Protein AF-A0A524NTF5-F1 (afdb_monomer_lite)

Structure (mmCIF, N/CA/C/O backbone):
data_AF-A0A524NTF5-F1
#
_entry.id   AF-A0A524NTF5-F1
#
loop_
_atom_site.group_PDB
_atom_site.id
_atom_site.type_symbol
_atom_site.label_atom_id
_atom_site.label_alt_id
_atom_site.label_c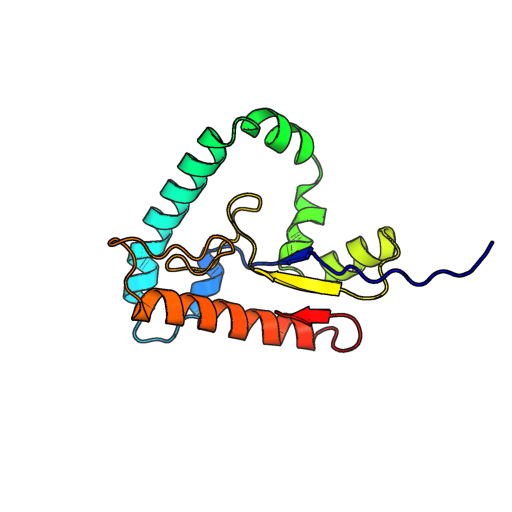omp_id
_atom_site.label_asym_id
_atom_site.label_entity_id
_atom_site.label_seq_id
_atom_site.pdbx_PDB_ins_code
_atom_site.Cartn_x
_atom_site.Cartn_y
_atom_site.Cartn_z
_atom_site.occupancy
_atom_site.B_iso_or_equiv
_atom_site.auth_seq_id
_atom_site.auth_comp_id
_atom_site.auth_asym_id
_atom_site.auth_atom_id
_atom_site.pdbx_PDB_model_num
ATOM 1 N N . MET A 1 1 ? -20.968 5.782 29.997 1.00 68.12 1 MET A N 1
ATOM 2 C CA . MET A 1 1 ? -20.391 5.997 28.653 1.00 68.12 1 MET A CA 1
ATOM 3 C C . MET A 1 1 ? -21.152 5.135 27.663 1.00 68.12 1 MET A C 1
ATOM 5 O O . MET A 1 1 ? -21.413 3.978 27.976 1.00 68.12 1 MET A O 1
ATOM 9 N N . SER A 1 2 ? -21.563 5.698 26.530 1.00 76.94 2 SER A N 1
ATOM 10 C CA . SER A 1 2 ? -22.153 4.951 25.416 1.00 76.94 2 SER A CA 1
ATOM 11 C C . SER A 1 2 ? -21.076 4.101 24.738 1.00 76.94 2 SER A C 1
ATOM 13 O O . SER A 1 2 ? -19.961 4.570 24.525 1.00 76.94 2 SER A O 1
ATOM 15 N N . ARG A 1 3 ? -21.397 2.842 24.423 1.00 86.25 3 ARG A N 1
ATOM 16 C CA . ARG A 1 3 ? -20.532 1.976 23.612 1.00 86.25 3 ARG A CA 1
ATOM 17 C C . ARG A 1 3 ? -20.751 2.342 22.148 1.00 86.25 3 ARG A C 1
ATOM 19 O O . ARG A 1 3 ? -21.863 2.178 21.654 1.00 86.25 3 ARG A O 1
ATOM 26 N N . VAL A 1 4 ? -19.719 2.869 21.499 1.00 93.56 4 VAL A N 1
ATOM 27 C CA . VAL A 1 4 ? -19.725 3.195 20.069 1.00 93.56 4 VAL A CA 1
ATOM 28 C C . VAL A 1 4 ? -18.811 2.228 19.331 1.00 93.56 4 VAL A C 1
ATOM 30 O O . VAL A 1 4 ? -17.792 1.808 19.872 1.00 93.56 4 VAL A O 1
ATOM 33 N N . ILE A 1 5 ? -19.202 1.863 18.114 1.00 94.44 5 ILE A N 1
ATOM 34 C CA . ILE A 1 5 ? -18.369 1.107 17.179 1.00 94.44 5 ILE A CA 1
ATOM 35 C C . ILE A 1 5 ? -17.944 2.097 16.102 1.00 94.44 5 ILE A C 1
ATOM 37 O O . ILE A 1 5 ? -18.800 2.754 15.508 1.00 94.44 5 ILE A O 1
ATOM 41 N N . VAL A 1 6 ? -16.638 2.214 15.876 1.00 96.75 6 VAL A N 1
ATOM 42 C CA . VAL A 1 6 ? -16.071 3.070 14.832 1.00 96.75 6 VAL A CA 1
ATOM 43 C C . VAL A 1 6 ? -15.529 2.180 13.726 1.00 96.75 6 VAL A C 1
ATOM 45 O O . VAL A 1 6 ? -14.758 1.262 13.990 1.00 96.75 6 VAL A O 1
ATOM 48 N N . VAL A 1 7 ? -15.943 2.451 12.492 1.00 97.56 7 VAL A N 1
ATOM 49 C CA . VAL A 1 7 ? -15.405 1.816 11.287 1.00 97.56 7 VAL A CA 1
ATOM 50 C C . VAL A 1 7 ? -14.758 2.914 10.460 1.00 97.56 7 VAL A C 1
ATOM 52 O O . VAL A 1 7 ? -15.416 3.912 10.160 1.00 97.56 7 VAL A O 1
ATOM 55 N N . SER A 1 8 ? -13.485 2.746 10.112 1.00 97.38 8 SER A N 1
ATOM 56 C CA . SER A 1 8 ? -12.812 3.670 9.208 1.00 97.38 8 SER A CA 1
ATOM 57 C C . SER A 1 8 ? -13.265 3.401 7.778 1.00 97.38 8 SER A C 1
ATOM 59 O O . SER A 1 8 ? -13.083 2.304 7.254 1.00 97.38 8 SER A O 1
ATOM 61 N N . SER A 1 9 ? -13.873 4.393 7.135 1.00 96.56 9 SER A N 1
ATOM 62 C CA . SER A 1 9 ? -14.257 4.295 5.724 1.00 96.56 9 SER A CA 1
ATOM 63 C C . SER A 1 9 ? -13.108 4.597 4.765 1.00 96.56 9 SER A C 1
ATOM 65 O O . SER A 1 9 ? -13.285 4.429 3.563 1.00 96.56 9 SER A O 1
ATOM 67 N N . ASP A 1 10 ? -11.986 5.103 5.278 1.00 95.38 10 ASP A N 1
ATOM 68 C CA . ASP A 1 10 ? -10.841 5.504 4.473 1.00 95.38 10 ASP A CA 1
ATOM 69 C C . ASP A 1 10 ? -9.546 5.350 5.271 1.00 95.38 10 ASP A C 1
ATOM 71 O O . ASP A 1 10 ? -9.346 5.962 6.323 1.00 95.38 10 ASP A O 1
ATOM 75 N N . CYS A 1 11 ? -8.673 4.490 4.773 1.00 94.44 11 CYS A N 1
ATOM 76 C CA . CYS A 1 11 ? -7.290 4.405 5.190 1.00 94.44 11 CYS A CA 1
ATOM 77 C C . CYS A 1 11 ? -6.465 3.828 4.045 1.00 94.44 11 CYS A C 1
ATOM 79 O O . CYS A 1 11 ? -6.998 3.256 3.094 1.00 94.44 11 CYS A O 1
ATOM 81 N N . HIS A 1 12 ? -5.148 3.933 4.173 1.00 95.19 12 HIS A N 1
ATOM 82 C CA . HIS A 1 12 ? -4.228 3.452 3.158 1.00 95.19 12 HIS A CA 1
ATOM 83 C C . HIS A 1 12 ? -3.314 2.361 3.704 1.00 95.19 12 HIS A C 1
ATOM 85 O O . HIS A 1 12 ? -3.040 2.272 4.909 1.00 95.19 12 HIS A O 1
ATOM 91 N N . ALA A 1 13 ? -2.876 1.495 2.800 1.00 95.44 13 ALA A N 1
ATOM 92 C CA . ALA A 1 13 ? -1.870 0.488 3.071 1.00 95.44 13 ALA A CA 1
ATOM 93 C C . ALA A 1 13 ? -1.076 0.209 1.790 1.00 95.44 13 ALA A C 1
ATOM 95 O O . ALA A 1 13 ? -1.574 0.349 0.669 1.00 95.44 13 ALA A O 1
ATOM 96 N N . GLY A 1 14 ? 0.170 -0.211 1.951 1.00 95.44 14 GLY A N 1
ATOM 97 C CA . GLY A 1 14 ? 1.045 -0.528 0.835 1.00 95.44 14 GLY A CA 1
ATOM 98 C C . GLY A 1 14 ? 2.346 -1.134 1.324 1.00 95.44 14 GLY A C 1
ATOM 99 O O . GLY A 1 14 ? 2.884 -0.714 2.348 1.00 95.44 14 GLY A O 1
ATOM 100 N N . LEU A 1 15 ? 2.871 -2.102 0.573 1.00 95.94 15 LEU A N 1
ATOM 101 C CA . LEU A 1 15 ? 4.210 -2.627 0.814 1.00 95.94 15 LEU A CA 1
ATOM 102 C C . LEU A 1 15 ? 5.281 -1.551 0.584 1.00 95.94 15 LEU A C 1
ATOM 104 O O . LEU A 1 15 ? 5.125 -0.717 -0.314 1.00 95.94 15 LEU A O 1
ATOM 108 N N . PRO A 1 16 ? 6.431 -1.659 1.274 1.00 94.81 16 PRO A N 1
ATOM 109 C CA . PRO A 1 16 ? 7.674 -1.078 0.791 1.00 94.81 16 PRO A CA 1
ATOM 110 C C . PRO A 1 16 ? 7.861 -1.413 -0.701 1.00 94.81 16 PRO A C 1
ATOM 112 O O . PRO A 1 16 ? 7.702 -2.587 -1.066 1.00 94.81 16 PRO A O 1
ATOM 115 N N . PRO A 1 17 ? 8.150 -0.434 -1.579 1.00 94.75 17 PRO A N 1
ATOM 116 C CA . PRO A 1 17 ? 8.029 -0.598 -3.024 1.00 94.75 17 PRO A CA 1
ATOM 117 C C . PRO A 1 17 ? 8.789 -1.801 -3.583 1.00 94.75 17 PRO A C 1
ATOM 119 O O . PRO A 1 17 ? 8.276 -2.518 -4.437 1.00 94.75 17 PRO A O 1
ATOM 122 N N . GLU A 1 18 ? 9.981 -2.075 -3.058 1.00 96.00 18 GLU A N 1
ATOM 123 C CA . GLU A 1 18 ? 10.830 -3.201 -3.435 1.00 96.00 18 GLU A CA 1
ATOM 124 C C . GLU A 1 18 ? 10.190 -4.573 -3.177 1.00 96.00 18 GLU A C 1
ATOM 126 O O . GLU A 1 18 ? 10.442 -5.521 -3.924 1.00 96.00 18 GLU A O 1
ATOM 131 N N . ARG A 1 19 ? 9.311 -4.687 -2.174 1.00 97.50 19 ARG A N 1
ATOM 132 C CA . ARG A 1 19 ? 8.640 -5.946 -1.818 1.00 97.50 19 ARG A CA 1
ATOM 133 C C . ARG A 1 19 ? 7.512 -6.305 -2.784 1.00 97.50 19 ARG A C 1
ATOM 135 O O . ARG A 1 19 ? 7.113 -7.466 -2.834 1.00 97.50 19 ARG A O 1
ATOM 142 N N . TYR A 1 20 ? 7.035 -5.370 -3.614 1.00 97.56 20 TYR A N 1
ATOM 143 C CA . TYR A 1 20 ? 6.065 -5.701 -4.666 1.00 97.56 20 TYR A CA 1
ATOM 144 C C . TYR A 1 20 ? 6.629 -6.655 -5.718 1.00 97.56 20 TYR A C 1
ATOM 146 O O . TYR A 1 20 ? 5.849 -7.314 -6.407 1.00 97.56 20 TYR A O 1
ATOM 154 N N . ARG A 1 21 ? 7.957 -6.790 -5.830 1.00 97.94 21 ARG A N 1
ATOM 155 C CA . ARG A 1 21 ? 8.594 -7.700 -6.787 1.00 97.94 21 ARG A CA 1
ATOM 156 C C . ARG A 1 21 ? 8.068 -9.135 -6.695 1.00 97.94 21 ARG A C 1
ATOM 158 O O . ARG A 1 21 ? 7.890 -9.791 -7.724 1.00 97.94 21 ARG A O 1
ATOM 165 N N . ASP A 1 22 ? 7.790 -9.606 -5.480 1.00 98.06 22 ASP A N 1
ATOM 166 C CA . ASP A 1 22 ? 7.283 -10.960 -5.231 1.00 98.06 22 ASP A CA 1
ATOM 167 C C . ASP A 1 22 ? 5.856 -11.147 -5.765 1.00 98.06 22 ASP A C 1
ATOM 169 O O . ASP A 1 22 ? 5.505 -12.225 -6.251 1.00 98.06 22 ASP A O 1
ATOM 173 N N . TYR A 1 23 ? 5.078 -10.063 -5.782 1.00 98.31 23 TYR A N 1
ATOM 174 C CA . TYR A 1 23 ? 3.696 -10.014 -6.259 1.00 98.31 23 TYR A CA 1
ATOM 175 C C . TYR A 1 23 ? 3.573 -9.667 -7.743 1.00 98.31 23 TYR A C 1
ATOM 177 O O . TYR A 1 23 ? 2.502 -9.860 -8.324 1.00 98.31 23 TYR A O 1
ATOM 185 N N . VAL A 1 24 ? 4.644 -9.185 -8.377 1.00 98.44 24 VAL A N 1
ATOM 186 C CA . VAL A 1 24 ? 4.704 -8.937 -9.821 1.00 98.44 24 VAL A CA 1
ATOM 187 C C . VAL A 1 24 ? 4.882 -10.257 -10.571 1.00 98.44 24 VAL A C 1
ATOM 189 O O . VAL A 1 24 ? 5.730 -11.096 -10.240 1.00 98.44 24 VAL A O 1
ATOM 192 N N . SER A 1 25 ? 4.082 -10.439 -11.623 1.00 98.25 25 SER A N 1
ATOM 193 C CA . SER A 1 25 ? 4.122 -11.621 -12.484 1.00 98.25 25 SER A CA 1
ATOM 194 C C . SER A 1 25 ? 5.526 -11.809 -13.077 1.00 98.25 25 SER A C 1
ATOM 196 O O . SER A 1 25 ? 6.118 -10.828 -13.533 1.00 98.25 25 SER A O 1
ATOM 198 N N . PRO A 1 26 ? 6.052 -13.049 -13.171 1.00 98.12 26 PRO A N 1
ATOM 199 C CA . PRO A 1 26 ? 7.438 -13.302 -13.575 1.00 98.12 26 PRO A CA 1
ATOM 200 C C . PRO A 1 26 ? 7.891 -12.576 -14.847 1.00 98.12 26 PRO A C 1
ATOM 202 O O . PRO A 1 26 ? 8.991 -12.033 -14.877 1.00 98.12 26 PRO A O 1
ATOM 205 N N . LYS A 1 27 ? 7.017 -12.488 -15.859 1.00 98.00 27 LYS A N 1
ATOM 206 C CA . LYS A 1 27 ? 7.301 -11.835 -17.147 1.00 98.00 27 LYS A CA 1
ATOM 207 C C . LYS A 1 27 ? 7.561 -10.322 -17.073 1.00 98.00 27 LYS A C 1
ATOM 209 O O . LYS A 1 27 ? 8.046 -9.763 -18.045 1.00 98.00 27 LYS A O 1
ATOM 214 N N . TYR A 1 28 ? 7.223 -9.667 -15.962 1.00 98.31 28 TYR A N 1
ATOM 215 C CA . TYR A 1 28 ? 7.416 -8.227 -15.765 1.00 98.31 28 TYR A CA 1
ATOM 216 C C . TYR A 1 28 ? 8.456 -7.900 -14.688 1.00 98.31 28 TYR A C 1
ATOM 218 O O . TYR A 1 28 ? 8.700 -6.727 -14.425 1.00 98.31 28 TYR A O 1
ATOM 226 N N . ARG A 1 29 ? 9.076 -8.901 -14.047 1.00 98.00 29 ARG A N 1
ATOM 227 C CA . ARG A 1 29 ? 10.009 -8.664 -12.930 1.00 98.00 29 ARG A CA 1
ATOM 228 C C . ARG A 1 29 ? 11.274 -7.930 -13.362 1.00 98.00 29 ARG A C 1
ATOM 230 O O . ARG A 1 29 ? 11.703 -7.028 -12.661 1.00 98.00 29 ARG A O 1
ATOM 237 N N . GLU A 1 30 ? 11.816 -8.244 -14.536 1.00 98.19 30 GLU A N 1
ATOM 238 C CA . GLU A 1 30 ? 12.960 -7.500 -15.084 1.00 98.19 30 GLU A CA 1
ATOM 239 C C . GLU A 1 30 ? 12.589 -6.039 -15.376 1.00 98.19 30 GLU A C 1
ATOM 241 O O . GLU A 1 30 ? 13.335 -5.122 -15.045 1.00 98.19 30 GLU A O 1
ATOM 246 N N . THR A 1 31 ? 11.393 -5.798 -15.926 1.00 98.12 31 THR A N 1
ATOM 247 C CA . THR A 1 31 ? 10.871 -4.439 -16.130 1.00 98.12 31 THR A CA 1
ATOM 248 C C . THR A 1 31 ? 10.670 -3.708 -14.804 1.00 98.12 31 THR A C 1
ATOM 250 O O . THR A 1 31 ? 10.988 -2.527 -14.706 1.00 98.12 31 THR A O 1
ATOM 253 N N . PHE A 1 32 ? 10.174 -4.400 -13.776 1.00 98.19 32 PHE A N 1
ATOM 254 C CA . PHE A 1 32 ? 10.039 -3.862 -12.424 1.00 98.19 32 PHE A CA 1
ATOM 255 C C . PHE A 1 32 ? 11.399 -3.454 -11.849 1.00 98.19 32 PHE A C 1
ATOM 257 O O . PHE A 1 32 ? 11.524 -2.343 -11.343 1.00 98.19 32 PHE A O 1
ATOM 264 N N . ASP A 1 33 ? 12.421 -4.302 -11.988 1.00 97.94 33 ASP A N 1
ATOM 265 C CA . ASP A 1 33 ? 13.771 -4.041 -11.473 1.00 97.94 33 ASP A CA 1
ATOM 266 C C . ASP A 1 33 ? 14.384 -2.773 -12.104 1.00 97.94 33 ASP A C 1
ATOM 268 O O . ASP A 1 33 ? 15.090 -2.017 -11.436 1.00 97.94 33 ASP A O 1
ATOM 272 N N . VAL A 1 34 ? 14.057 -2.491 -13.372 1.00 97.38 34 VAL A N 1
ATOM 273 C CA . VAL A 1 34 ? 14.452 -1.254 -14.069 1.00 97.38 34 VAL A CA 1
ATOM 274 C C . VAL A 1 34 ? 13.589 -0.053 -13.657 1.00 97.38 34 VAL A C 1
ATOM 276 O O . VAL A 1 34 ? 14.107 1.053 -13.498 1.00 97.38 34 VAL A O 1
ATOM 279 N N . ALA A 1 35 ? 12.279 -0.241 -13.485 1.00 95.38 35 ALA A N 1
ATOM 280 C CA . ALA A 1 35 ? 11.334 0.841 -13.209 1.00 95.38 35 ALA A CA 1
ATOM 281 C C . ALA A 1 35 ? 11.370 1.334 -11.753 1.00 95.38 35 ALA A C 1
ATOM 283 O O . ALA A 1 35 ? 11.193 2.526 -11.505 1.00 95.38 35 ALA A O 1
ATOM 284 N N . LEU A 1 36 ? 11.617 0.444 -10.790 1.00 95.75 36 LEU A N 1
ATOM 285 C CA . LEU A 1 36 ? 11.608 0.747 -9.358 1.00 95.75 36 LEU A CA 1
ATOM 286 C C . LEU A 1 36 ? 12.498 1.944 -8.966 1.00 95.75 36 LEU A C 1
ATOM 288 O O . LEU A 1 36 ? 11.987 2.857 -8.312 1.00 95.75 36 LEU A O 1
ATOM 292 N N . PRO A 1 37 ? 13.793 2.018 -9.343 1.00 95.94 37 PRO A N 1
ATOM 293 C CA . PRO A 1 37 ? 14.626 3.164 -8.975 1.00 95.94 37 PRO A CA 1
ATOM 294 C C . PRO A 1 37 ? 14.118 4.484 -9.574 1.00 95.94 37 PRO A C 1
ATOM 296 O O . PRO A 1 37 ? 14.209 5.520 -8.912 1.00 95.94 37 PRO A O 1
ATOM 299 N N . LEU A 1 38 ? 13.544 4.450 -10.783 1.00 93.75 38 LEU A N 1
ATOM 300 C CA . LEU A 1 38 ? 12.953 5.626 -11.429 1.00 93.75 38 LEU A CA 1
ATOM 301 C C . LEU A 1 38 ? 11.718 6.099 -10.657 1.00 93.75 38 LEU A C 1
ATOM 303 O O . LEU A 1 38 ? 11.633 7.271 -10.293 1.00 93.75 38 LEU A O 1
ATOM 307 N N . GLN A 1 39 ? 10.822 5.172 -10.312 1.00 91.62 39 GLN A N 1
ATOM 308 C CA . GLN A 1 39 ? 9.645 5.457 -9.495 1.00 91.62 39 GLN A CA 1
ATOM 309 C C . GLN A 1 39 ? 10.035 6.051 -8.134 1.00 91.62 39 GLN A C 1
ATOM 311 O O . GLN A 1 39 ? 9.490 7.076 -7.730 1.00 91.62 39 GLN A O 1
ATOM 316 N N . LEU A 1 40 ? 11.006 5.459 -7.431 1.00 91.69 40 LEU A N 1
ATOM 317 C CA . LEU A 1 40 ? 11.472 5.974 -6.137 1.00 91.69 40 LEU A CA 1
ATOM 318 C C . LEU A 1 40 ? 12.030 7.398 -6.251 1.00 91.69 40 LEU A C 1
ATOM 320 O O . LEU A 1 40 ? 11.804 8.230 -5.369 1.00 91.69 40 LEU A O 1
ATOM 324 N N . GLN A 1 41 ? 12.756 7.697 -7.330 1.00 91.38 41 GLN A N 1
ATOM 325 C CA . GLN A 1 41 ? 13.263 9.041 -7.585 1.00 91.38 41 GLN A CA 1
ATOM 326 C C . GLN A 1 41 ? 12.125 10.033 -7.856 1.00 91.38 41 GLN A C 1
ATOM 328 O O . GLN A 1 41 ? 12.138 11.141 -7.315 1.00 91.38 41 GLN A O 1
ATOM 333 N N . GLU A 1 42 ? 11.130 9.648 -8.652 1.00 87.88 42 GLU A N 1
ATOM 334 C CA . GLU A 1 42 ? 9.964 10.482 -8.942 1.00 87.88 42 GLU A CA 1
ATOM 335 C C . GLU A 1 42 ? 9.134 10.769 -7.690 1.00 87.88 42 GLU A C 1
ATOM 337 O O . GLU A 1 42 ? 8.834 11.934 -7.424 1.00 87.88 42 GLU A O 1
ATOM 342 N N . VAL A 1 43 ? 8.836 9.753 -6.874 1.00 85.38 43 VAL A N 1
ATOM 343 C CA . VAL A 1 43 ? 8.089 9.925 -5.618 1.00 85.38 43 VAL A CA 1
ATOM 344 C C . VAL A 1 43 ? 8.832 10.874 -4.678 1.00 85.38 43 VAL A C 1
ATOM 346 O O . VAL A 1 43 ? 8.227 11.815 -4.168 1.00 85.38 43 VAL A O 1
ATOM 349 N N . ARG A 1 44 ? 10.156 10.729 -4.518 1.00 85.44 44 ARG A N 1
ATOM 350 C CA . ARG A 1 44 ? 10.966 11.670 -3.718 1.00 85.44 44 ARG A CA 1
ATOM 351 C C . ARG A 1 44 ? 10.899 13.099 -4.257 1.00 85.44 44 ARG A C 1
ATOM 353 O O . ARG A 1 44 ? 10.824 14.049 -3.480 1.00 85.44 44 ARG A O 1
ATOM 360 N N . ASN A 1 45 ? 10.931 13.273 -5.576 1.00 86.12 45 ASN A N 1
ATOM 361 C CA . ASN A 1 45 ? 10.813 14.593 -6.195 1.00 86.12 45 ASN A CA 1
ATOM 362 C C . ASN A 1 45 ? 9.421 15.201 -5.980 1.00 86.12 45 ASN A C 1
ATOM 364 O O . ASN A 1 45 ? 9.311 16.407 -5.763 1.00 86.12 45 ASN A O 1
ATOM 368 N N . MET A 1 46 ? 8.368 14.385 -6.017 1.00 80.44 46 MET A N 1
ATOM 369 C CA . MET A 1 46 ? 6.999 14.823 -5.752 1.00 80.44 46 MET A CA 1
ATOM 370 C C . MET A 1 46 ? 6.776 15.159 -4.277 1.00 80.44 46 MET A C 1
ATOM 372 O O . MET A 1 46 ? 6.196 16.203 -3.987 1.00 80.44 46 MET A O 1
ATOM 376 N N . ALA A 1 47 ? 7.309 14.358 -3.352 1.00 79.06 47 ALA A N 1
ATOM 377 C CA . ALA A 1 47 ? 7.252 14.626 -1.916 1.00 79.06 47 ALA A CA 1
ATOM 378 C C . ALA A 1 47 ? 7.875 15.991 -1.566 1.00 79.06 47 ALA A C 1
ATOM 380 O O . ALA A 1 47 ? 7.292 16.760 -0.807 1.00 79.06 47 ALA A O 1
ATOM 381 N N . LYS A 1 48 ? 8.999 16.354 -2.205 1.00 77.50 48 LYS A N 1
ATOM 382 C CA . LYS A 1 48 ? 9.619 17.687 -2.064 1.00 77.50 48 LYS A CA 1
ATOM 383 C C . LYS A 1 48 ? 8.727 18.825 -2.569 1.00 77.50 48 LYS A C 1
ATOM 385 O O . LYS A 1 48 ? 8.744 19.914 -2.005 1.00 77.50 48 LYS A O 1
ATOM 390 N N . LYS A 1 49 ? 7.964 18.596 -3.644 1.00 72.12 49 LYS A N 1
ATOM 391 C CA . LYS A 1 49 ? 7.070 19.604 -4.243 1.00 72.12 49 LYS A CA 1
ATOM 392 C C . LYS A 1 49 ? 5.792 19.826 -3.443 1.00 72.12 49 LYS A C 1
ATOM 394 O O . LYS A 1 49 ? 5.196 20.887 -3.579 1.00 72.12 49 LYS A O 1
ATOM 399 N N . PHE A 1 50 ? 5.383 18.869 -2.612 1.00 64.12 50 PHE A N 1
ATOM 400 C CA . PHE A 1 50 ? 4.156 18.965 -1.822 1.00 64.12 50 PHE A CA 1
ATOM 401 C C . PHE A 1 50 ? 4.198 20.018 -0.691 1.00 64.12 50 PHE A C 1
ATOM 403 O O . PHE A 1 50 ? 3.240 20.095 0.060 1.00 64.12 50 PHE A O 1
ATOM 410 N N . LEU A 1 51 ? 5.246 20.858 -0.580 1.00 53.69 51 LEU A N 1
ATOM 411 C CA . LEU A 1 51 ? 5.367 22.019 0.338 1.00 53.69 51 LEU A CA 1
ATOM 412 C C . LEU A 1 51 ? 5.085 21.735 1.831 1.00 53.69 51 LEU A C 1
ATOM 414 O O . LEU A 1 51 ? 4.848 22.654 2.608 1.00 53.69 51 LEU A O 1
ATOM 418 N N . VAL A 1 52 ? 5.159 20.469 2.241 1.00 61.16 52 VAL A N 1
ATOM 419 C CA . VAL A 1 52 ? 4.957 19.996 3.623 1.00 61.16 52 VAL A CA 1
ATOM 420 C C . VAL A 1 52 ? 6.099 19.037 4.004 1.00 61.16 52 VAL A C 1
ATOM 422 O O . VAL A 1 52 ? 5.964 18.245 4.920 1.00 61.16 52 VAL A O 1
ATOM 425 N N . ALA A 1 53 ? 7.238 19.060 3.296 1.00 68.00 53 ALA A N 1
ATOM 426 C CA . ALA A 1 53 ? 8.342 18.125 3.548 1.00 68.00 53 ALA A CA 1
ATOM 427 C C . ALA A 1 53 ? 8.850 18.222 4.997 1.00 68.00 53 ALA A C 1
ATOM 429 O O . ALA A 1 53 ? 8.893 17.204 5.680 1.00 68.00 53 ALA A O 1
ATOM 430 N N . ASP A 1 54 ? 9.103 19.441 5.475 1.00 72.62 54 ASP A N 1
ATOM 431 C CA . ASP A 1 54 ? 9.592 19.690 6.837 1.00 72.62 54 ASP A CA 1
ATOM 432 C C . ASP A 1 54 ? 8.538 19.318 7.897 1.00 72.62 54 ASP A C 1
ATOM 434 O O . ASP A 1 54 ? 8.853 18.690 8.901 1.00 72.62 54 ASP A O 1
ATOM 438 N N . ILE A 1 55 ? 7.262 19.632 7.641 1.00 76.19 55 ILE A N 1
ATOM 439 C CA . ILE A 1 55 ? 6.138 19.282 8.530 1.00 76.19 55 ILE A CA 1
ATOM 440 C C . ILE A 1 55 ? 5.951 17.759 8.592 1.00 76.19 55 ILE A C 1
ATOM 442 O O . ILE A 1 55 ? 5.708 17.205 9.661 1.00 76.19 55 ILE A O 1
ATOM 446 N N . ASN A 1 56 ? 6.069 17.070 7.457 1.00 75.12 56 ASN A N 1
ATOM 447 C CA . ASN A 1 56 ? 5.972 15.617 7.400 1.00 75.12 56 ASN A CA 1
ATOM 448 C C . ASN A 1 56 ? 7.169 14.958 8.090 1.00 75.12 56 ASN A C 1
ATOM 450 O O . ASN A 1 56 ? 6.990 13.957 8.773 1.00 75.12 56 ASN A O 1
ATOM 454 N N . GLU A 1 57 ? 8.379 15.490 7.923 1.00 80.38 57 GLU A N 1
ATOM 455 C CA . GLU A 1 57 ? 9.577 14.980 8.596 1.00 80.38 57 GLU A CA 1
ATOM 456 C C . GLU A 1 57 ? 9.476 15.144 10.120 1.00 80.38 57 GLU A C 1
ATOM 458 O O . GLU A 1 57 ? 9.696 14.185 10.864 1.00 80.38 57 GLU A O 1
ATOM 463 N N . GLU A 1 58 ? 9.037 16.313 10.592 1.00 84.56 58 GLU A N 1
ATOM 464 C CA . GLU A 1 58 ? 8.773 16.542 12.014 1.00 84.56 58 GLU A CA 1
ATOM 465 C C . GLU A 1 58 ? 7.678 15.601 12.535 1.00 84.56 58 GLU A C 1
ATOM 467 O O . GLU A 1 58 ? 7.874 14.926 13.546 1.00 84.56 58 GLU A O 1
ATOM 472 N N . TRP A 1 59 ? 6.553 15.476 11.822 1.00 83.81 59 TRP A N 1
ATOM 473 C CA . TRP A 1 59 ? 5.455 14.592 12.220 1.00 83.81 59 TRP A CA 1
ATOM 474 C C . TRP A 1 59 ? 5.876 13.119 12.300 1.00 83.81 59 TRP A C 1
ATOM 476 O O . TRP A 1 59 ? 5.416 12.410 13.198 1.00 83.81 59 TRP A O 1
ATOM 486 N N . ARG A 1 60 ? 6.761 12.662 11.402 1.00 83.62 60 ARG A N 1
ATOM 487 C CA . ARG A 1 60 ? 7.274 11.281 11.388 1.00 83.62 60 ARG A CA 1
ATOM 488 C C . ARG A 1 60 ? 8.222 10.967 12.530 1.00 83.62 60 ARG A C 1
ATOM 490 O O . ARG A 1 60 ? 8.374 9.797 12.877 1.00 83.62 60 ARG A O 1
ATOM 497 N N . THR A 1 61 ? 8.851 11.976 13.121 1.00 88.56 61 THR A N 1
ATOM 498 C CA . THR A 1 61 ? 9.858 11.770 14.161 1.00 88.56 61 THR A CA 1
ATOM 499 C C . THR A 1 61 ? 9.261 10.976 15.331 1.00 88.56 61 THR A C 1
ATOM 501 O O . THR A 1 61 ? 8.329 11.420 16.001 1.00 88.56 61 THR A O 1
ATOM 504 N N . GLY A 1 62 ? 9.792 9.771 15.569 1.00 89.94 62 GLY A N 1
ATOM 505 C CA . GLY A 1 62 ? 9.323 8.859 16.620 1.00 89.94 62 GLY A CA 1
ATOM 506 C C . GLY A 1 62 ? 8.092 8.015 16.264 1.00 89.94 62 GLY A C 1
ATOM 507 O O . GLY A 1 62 ? 7.544 7.363 17.152 1.00 89.94 62 GLY A O 1
ATOM 508 N N . ARG A 1 63 ? 7.650 8.006 14.998 1.00 88.81 63 ARG A N 1
ATOM 509 C CA . ARG A 1 63 ? 6.486 7.232 14.524 1.00 88.81 63 ARG A CA 1
ATOM 510 C C . ARG A 1 63 ? 6.827 6.063 13.607 1.00 88.81 63 ARG A C 1
ATOM 512 O O . ARG A 1 63 ? 5.906 5.343 13.237 1.00 88.81 63 ARG A O 1
ATOM 519 N N . ASP A 1 64 ? 8.098 5.846 13.273 1.00 87.88 64 ASP A N 1
ATOM 520 C CA . ASP A 1 64 ? 8.539 4.820 12.310 1.00 87.88 64 ASP A CA 1
ATOM 521 C C . ASP A 1 64 ? 7.918 3.443 12.576 1.00 87.88 64 ASP A C 1
ATOM 523 O O . ASP A 1 64 ? 7.421 2.775 11.672 1.00 87.88 64 ASP A O 1
ATOM 527 N N . ASP A 1 65 ? 7.885 3.057 13.849 1.00 91.75 65 ASP A N 1
ATOM 528 C CA . ASP A 1 65 ? 7.298 1.803 14.293 1.00 91.75 65 ASP A CA 1
ATOM 529 C C . ASP A 1 65 ? 5.782 1.742 14.030 1.00 91.75 65 ASP A C 1
ATOM 531 O O . ASP A 1 65 ? 5.305 0.773 13.453 1.00 91.75 65 ASP A O 1
ATOM 535 N N . ALA A 1 66 ? 5.013 2.787 14.354 1.00 92.44 66 ALA A N 1
ATOM 536 C CA . ALA A 1 66 ? 3.574 2.833 14.063 1.00 92.44 66 ALA A CA 1
ATOM 537 C C . ALA A 1 66 ? 3.277 2.885 12.552 1.00 92.44 66 ALA A C 1
ATOM 539 O O . ALA A 1 66 ? 2.329 2.253 12.086 1.00 92.44 66 ALA A O 1
ATOM 540 N N . LEU A 1 67 ? 4.105 3.595 11.777 1.00 91.62 67 LEU A N 1
ATOM 541 C CA . LEU A 1 67 ? 3.971 3.706 10.319 1.00 91.62 67 LEU A CA 1
ATOM 542 C C . LEU A 1 67 ? 4.154 2.362 9.609 1.00 91.62 67 LEU A C 1
ATOM 544 O O . LEU A 1 67 ? 3.562 2.145 8.552 1.00 91.62 67 LEU A O 1
ATOM 548 N N . SER A 1 68 ? 4.892 1.425 10.212 1.00 94.38 68 SER A N 1
ATOM 549 C CA . SER A 1 68 ? 5.001 0.070 9.669 1.00 94.38 68 SER A CA 1
ATOM 550 C C . SER A 1 68 ? 3.656 -0.663 9.581 1.00 94.38 68 SER A C 1
ATOM 552 O O . SER A 1 68 ? 3.514 -1.548 8.741 1.00 94.38 68 SER A O 1
ATOM 554 N N . GLY A 1 69 ? 2.621 -0.227 10.317 1.00 95.38 69 GLY A N 1
ATOM 555 C CA . GLY A 1 69 ? 1.239 -0.713 10.184 1.00 95.38 69 GLY A CA 1
ATOM 556 C C . GLY A 1 69 ? 0.602 -0.495 8.798 1.00 95.38 69 GLY A C 1
ATOM 557 O O . GLY A 1 69 ? -0.480 -1.016 8.514 1.00 95.38 69 GLY A O 1
ATOM 558 N N . ALA A 1 70 ? 1.263 0.234 7.894 1.00 94.44 70 ALA A N 1
ATOM 559 C CA . ALA A 1 70 ? 0.893 0.280 6.481 1.00 94.44 70 ALA A CA 1
ATOM 560 C C . ALA A 1 70 ? 1.155 -1.049 5.739 1.00 94.44 70 ALA A C 1
ATOM 562 O O . ALA A 1 70 ? 0.557 -1.278 4.688 1.00 94.44 70 ALA A O 1
ATOM 563 N N . TRP A 1 71 ? 2.015 -1.932 6.261 1.00 95.44 71 TRP A N 1
ATOM 564 C CA . TRP A 1 71 ? 2.305 -3.246 5.665 1.00 95.44 71 TRP A CA 1
ATOM 565 C C . TRP A 1 71 ? 2.478 -4.396 6.661 1.00 95.44 71 TRP A C 1
ATOM 567 O O . TRP A 1 71 ? 2.442 -5.560 6.257 1.00 95.44 71 TRP A O 1
ATOM 577 N N . ASP A 1 72 ? 2.713 -4.092 7.933 1.00 97.06 72 ASP A N 1
ATOM 578 C CA . ASP A 1 72 ? 2.854 -5.050 9.019 1.00 97.06 72 ASP A CA 1
ATOM 579 C C . ASP A 1 72 ? 1.490 -5.285 9.680 1.00 97.06 72 ASP A C 1
ATOM 581 O O . ASP A 1 72 ? 0.824 -4.352 10.135 1.00 97.06 72 ASP A O 1
ATOM 585 N N . HIS A 1 73 ? 1.037 -6.539 9.674 1.00 97.00 73 HIS A N 1
ATOM 586 C CA . HIS A 1 73 ? -0.299 -6.895 10.148 1.00 97.00 73 HIS A CA 1
ATOM 587 C C . HIS A 1 73 ? -0.433 -6.748 11.663 1.00 97.00 73 HIS A C 1
ATOM 589 O O . HIS A 1 73 ? -1.448 -6.198 12.102 1.00 97.00 73 HIS A O 1
ATOM 595 N N . ASP A 1 74 ? 0.557 -7.219 12.424 1.00 97.94 74 ASP A N 1
ATOM 596 C CA . ASP A 1 74 ? 0.521 -7.191 13.885 1.00 97.94 74 ASP A CA 1
ATOM 597 C C . ASP A 1 74 ? 0.536 -5.738 14.344 1.00 97.94 74 ASP A C 1
ATOM 599 O O . ASP A 1 74 ? -0.308 -5.304 15.131 1.00 97.94 74 ASP A O 1
ATOM 603 N N . ARG A 1 75 ? 1.417 -4.937 13.736 1.00 97.69 75 ARG A N 1
ATOM 604 C CA . ARG A 1 75 ? 1.520 -3.530 14.090 1.00 97.69 75 ARG A CA 1
ATOM 605 C C . ARG A 1 75 ? 0.275 -2.730 13.729 1.00 97.69 75 ARG A C 1
ATOM 607 O O . ARG A 1 75 ? -0.148 -1.869 14.499 1.00 97.69 75 ARG A O 1
ATOM 614 N N . ARG A 1 76 ? -0.351 -3.020 12.584 1.00 97.38 76 ARG A N 1
ATOM 615 C CA . ARG A 1 76 ? -1.620 -2.387 12.205 1.00 97.38 76 ARG A CA 1
ATOM 616 C C . ARG A 1 76 ? -2.712 -2.658 13.232 1.00 97.38 76 ARG A C 1
ATOM 618 O O . ARG A 1 76 ? -3.441 -1.738 13.588 1.00 97.38 76 ARG A O 1
ATOM 625 N N . ASN A 1 77 ? -2.816 -3.896 13.714 1.00 98.06 77 ASN A N 1
ATOM 626 C CA . ASN A 1 77 ? -3.804 -4.256 14.726 1.00 98.06 77 ASN A CA 1
ATOM 627 C C . ASN A 1 77 ? -3.588 -3.475 16.025 1.00 98.06 77 ASN A C 1
ATOM 629 O O . ASN A 1 77 ? -4.549 -2.920 16.550 1.00 98.06 77 ASN A O 1
ATOM 633 N N . GLU A 1 78 ? -2.343 -3.342 16.488 1.00 98.06 78 GLU A N 1
ATOM 634 C CA . GLU A 1 78 ? -2.022 -2.542 17.676 1.00 98.06 78 GLU A CA 1
ATOM 635 C C . GLU A 1 78 ? -2.410 -1.065 17.521 1.00 98.06 78 GLU A C 1
ATOM 637 O O . GLU A 1 78 ? -2.976 -0.474 18.443 1.00 98.06 78 GLU A O 1
ATOM 642 N N . VAL A 1 79 ? -2.126 -0.463 16.360 1.00 97.12 79 VAL A N 1
ATOM 643 C CA . VAL A 1 79 ? -2.483 0.938 16.078 1.00 97.12 79 VAL A CA 1
ATOM 644 C C . VAL A 1 79 ? -4.003 1.112 16.055 1.00 97.12 79 VAL A C 1
ATOM 646 O O . VAL A 1 79 ? -4.534 1.976 16.749 1.00 97.12 79 VAL A O 1
ATOM 649 N N . LEU A 1 80 ? -4.720 0.256 15.322 1.00 97.56 80 LEU A N 1
ATOM 650 C CA . LEU A 1 80 ? -6.178 0.331 15.223 1.00 97.56 80 LEU A CA 1
ATOM 651 C C . LEU A 1 80 ? -6.875 0.056 16.566 1.00 97.56 80 LEU A C 1
ATOM 653 O O . LEU A 1 80 ? -7.906 0.665 16.852 1.00 97.56 80 LEU A O 1
ATOM 657 N N . ASP A 1 81 ? -6.334 -0.844 17.391 1.00 97.31 81 ASP A N 1
ATOM 658 C CA . ASP A 1 81 ? -6.837 -1.109 18.744 1.00 97.31 81 ASP A CA 1
ATOM 659 C C . ASP A 1 81 ? -6.616 0.098 19.661 1.00 97.31 81 ASP A C 1
ATOM 661 O O . ASP A 1 81 ? -7.518 0.467 20.418 1.00 97.31 81 ASP A O 1
ATOM 665 N N . GLY A 1 82 ? -5.452 0.749 19.554 1.00 96.38 82 GLY A N 1
ATOM 666 C CA . GLY A 1 82 ? -5.147 1.993 20.260 1.00 96.38 82 GLY A CA 1
ATOM 667 C C . GLY A 1 82 ? -6.098 3.138 19.900 1.00 96.38 82 GLY A C 1
ATOM 668 O O . GLY A 1 82 ? -6.501 3.898 20.783 1.00 96.38 82 GLY A O 1
ATOM 669 N N . ASP A 1 83 ? -6.514 3.210 18.635 1.00 95.56 83 ASP A N 1
ATOM 670 C CA . ASP A 1 83 ? -7.444 4.222 18.119 1.00 95.56 83 ASP A CA 1
ATOM 671 C C . ASP A 1 83 ? -8.931 3.844 18.295 1.00 95.56 83 ASP A C 1
ATOM 673 O O . ASP A 1 83 ? -9.822 4.669 18.075 1.00 95.56 83 ASP A O 1
ATOM 677 N N . GLY A 1 84 ? -9.233 2.609 18.714 1.00 96.38 84 GLY A N 1
ATOM 678 C CA . GLY A 1 84 ? -10.603 2.120 18.906 1.00 96.38 84 GLY A CA 1
ATOM 679 C C . GLY A 1 84 ? -11.368 1.840 17.604 1.00 96.38 84 GLY A C 1
ATOM 680 O O . GLY A 1 84 ? -12.600 1.932 17.580 1.00 96.38 84 GLY A O 1
ATOM 681 N N . ILE A 1 85 ? -10.661 1.502 16.522 1.00 97.62 85 ILE A N 1
ATOM 682 C CA . ILE A 1 85 ? -11.233 1.217 15.200 1.00 97.62 85 ILE A CA 1
ATOM 683 C C . ILE A 1 85 ? -11.601 -0.264 15.084 1.00 97.62 85 ILE A C 1
ATOM 685 O O . ILE A 1 85 ? -10.739 -1.135 15.034 1.00 97.62 85 ILE A O 1
ATOM 689 N N . ALA A 1 86 ? -12.893 -0.568 14.988 1.00 97.31 86 ALA A N 1
ATOM 690 C CA . ALA A 1 86 ? -13.401 -1.938 14.919 1.00 97.31 86 ALA A CA 1
ATOM 691 C C . ALA A 1 86 ? -13.318 -2.568 13.518 1.00 97.31 86 ALA A C 1
ATOM 693 O O . ALA A 1 86 ? -13.432 -3.782 13.398 1.00 97.31 86 ALA A O 1
ATOM 694 N N . GLY A 1 87 ? -13.144 -1.763 12.469 1.00 97.81 87 GLY A N 1
ATOM 695 C CA . GLY A 1 87 ? -13.052 -2.222 11.084 1.00 97.81 87 GLY A CA 1
ATOM 696 C C . GLY A 1 87 ? -12.605 -1.106 10.148 1.00 97.81 87 GLY A C 1
ATOM 697 O O . GLY A 1 87 ? -12.673 0.068 10.514 1.00 97.81 87 GLY A O 1
ATOM 698 N N . GLU A 1 88 ? -12.150 -1.461 8.952 1.00 98.06 88 GLU A N 1
ATOM 699 C CA . GLU A 1 88 ? -11.559 -0.512 8.010 1.00 98.06 88 GLU A CA 1
ATOM 700 C C . GLU A 1 88 ? -11.760 -0.884 6.537 1.00 98.06 88 GLU A C 1
ATOM 702 O O . GLU A 1 88 ? -11.764 -2.062 6.164 1.00 98.06 88 GLU A O 1
ATOM 707 N N . VAL A 1 89 ? -11.875 0.149 5.700 1.00 98.06 89 VAL A N 1
ATOM 708 C CA . VAL A 1 89 ? -11.756 0.062 4.242 1.00 98.06 89 VAL A CA 1
ATOM 709 C C . VAL A 1 89 ? -10.380 0.581 3.831 1.00 98.06 89 VAL A C 1
ATOM 711 O O . VAL A 1 89 ? -10.030 1.713 4.159 1.00 98.06 89 VAL A O 1
ATOM 714 N N . ILE A 1 90 ? -9.608 -0.254 3.138 1.00 97.19 90 ILE A N 1
ATOM 715 C CA . ILE A 1 90 ? -8.197 -0.027 2.818 1.00 97.19 90 ILE A CA 1
ATOM 716 C C . ILE A 1 90 ? -8.041 0.261 1.326 1.00 97.19 90 ILE A C 1
ATOM 718 O O . ILE A 1 90 ? -8.413 -0.572 0.501 1.00 97.19 90 ILE A O 1
ATOM 722 N N . PHE A 1 91 ? -7.423 1.394 1.004 1.00 95.25 91 PHE A N 1
ATOM 723 C CA . PHE A 1 91 ? -7.069 1.810 -0.349 1.00 95.25 91 PHE A CA 1
ATOM 724 C C . PHE A 1 91 ? -5.554 1.741 -0.592 1.00 95.25 91 PHE A C 1
ATOM 726 O O . PHE A 1 91 ? -4.762 1.823 0.357 1.00 95.25 91 PHE A O 1
ATOM 733 N N . PRO A 1 92 ? -5.112 1.653 -1.859 1.00 93.81 92 PRO A N 1
ATOM 734 C CA . PRO A 1 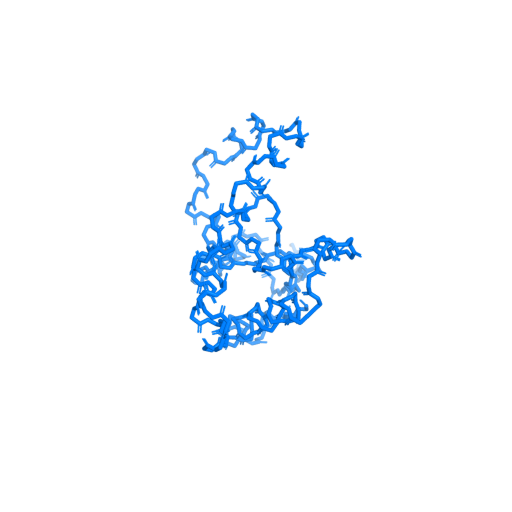92 ? -3.710 1.825 -2.198 1.00 93.81 92 PRO A CA 1
ATOM 735 C C . PRO A 1 92 ? -3.205 3.187 -1.730 1.00 93.81 92 PRO A C 1
ATOM 737 O O . PRO A 1 92 ? -3.870 4.218 -1.865 1.00 93.81 92 PRO A O 1
ATOM 740 N N . ASP A 1 93 ? -1.997 3.179 -1.191 1.00 87.62 93 ASP A N 1
ATOM 741 C CA . ASP A 1 93 ? -1.294 4.385 -0.780 1.00 87.62 93 ASP A CA 1
ATOM 742 C C . ASP A 1 93 ? -0.557 5.035 -1.974 1.00 87.62 93 ASP A C 1
ATOM 744 O O . ASP A 1 93 ? -0.605 4.575 -3.126 1.00 87.62 93 ASP A O 1
ATOM 748 N N . GLY A 1 94 ? 0.116 6.151 -1.717 1.00 81.25 94 GLY A N 1
ATOM 749 C CA . GLY A 1 94 ? 0.784 6.955 -2.722 1.00 81.25 94 GLY A CA 1
ATOM 750 C C . GLY A 1 94 ? 2.094 7.557 -2.234 1.00 81.25 94 GLY A C 1
ATOM 751 O O . GLY A 1 94 ? 3.052 6.867 -1.896 1.00 81.25 94 GLY A O 1
ATOM 752 N N . ILE A 1 95 ? 2.170 8.881 -2.323 1.00 71.94 95 ILE A N 1
ATOM 753 C CA . ILE A 1 95 ? 3.427 9.630 -2.200 1.00 71.94 95 ILE A CA 1
ATOM 754 C C . ILE A 1 95 ? 3.832 9.803 -0.732 1.00 71.94 95 ILE A C 1
ATOM 756 O O . ILE A 1 95 ? 5.020 9.928 -0.441 1.00 71.94 95 ILE A O 1
ATOM 760 N N . THR A 1 96 ? 2.858 9.827 0.178 1.00 69.06 96 THR A N 1
ATOM 761 C CA . THR A 1 96 ? 3.051 10.156 1.590 1.00 69.06 96 THR A CA 1
ATOM 762 C C . THR A 1 96 ? 3.923 9.124 2.285 1.00 69.06 96 THR A C 1
ATOM 764 O O . THR A 1 96 ? 4.994 9.504 2.746 1.00 69.06 96 THR A O 1
ATOM 767 N N . GLU A 1 97 ? 3.570 7.839 2.272 1.00 76.06 97 GLU A N 1
ATOM 768 C CA . GLU A 1 97 ? 4.298 6.807 3.032 1.00 76.06 97 GLU A CA 1
ATOM 769 C C . GLU A 1 97 ? 5.279 5.978 2.193 1.00 76.06 97 GLU A C 1
ATOM 771 O O . GLU A 1 97 ? 5.730 4.913 2.609 1.00 76.06 97 GLU A O 1
ATOM 776 N N . MET A 1 98 ? 5.674 6.488 1.018 1.00 82.38 98 MET A N 1
ATOM 777 C CA . MET A 1 98 ? 6.708 5.881 0.165 1.00 82.38 98 MET A CA 1
ATOM 778 C C . MET A 1 98 ? 6.442 4.405 -0.190 1.00 82.38 98 MET A C 1
ATOM 780 O O . MET A 1 98 ? 7.380 3.666 -0.457 1.00 82.38 98 MET A O 1
ATOM 784 N N . ASN A 1 99 ? 5.181 3.987 -0.241 1.00 88.19 99 ASN A N 1
ATOM 785 C CA . ASN A 1 99 ? 4.697 2.605 -0.378 1.00 88.19 99 ASN A CA 1
ATOM 786 C C . ASN A 1 99 ? 3.757 2.423 -1.593 1.00 88.19 99 ASN A C 1
ATOM 788 O O . ASN A 1 99 ? 2.961 1.481 -1.681 1.00 88.19 99 ASN A O 1
ATOM 792 N N . MET A 1 100 ? 3.873 3.341 -2.555 1.00 91.31 100 MET A N 1
ATOM 793 C CA . MET A 1 100 ? 3.108 3.351 -3.797 1.00 91.31 100 MET A CA 1
ATOM 794 C C . MET A 1 100 ? 3.305 2.047 -4.602 1.00 91.31 100 MET A C 1
ATOM 796 O O . MET A 1 100 ? 4.453 1.663 -4.859 1.00 91.31 100 MET A O 1
ATOM 800 N N . PRO A 1 101 ? 2.219 1.405 -5.078 1.00 95.00 101 PRO A N 1
ATOM 801 C CA . PRO A 1 101 ? 2.278 0.304 -6.043 1.00 95.00 101 PRO A CA 1
ATOM 802 C C . PRO A 1 101 ? 3.132 0.619 -7.287 1.00 95.00 101 PRO A C 1
ATOM 804 O O . PRO A 1 101 ? 3.281 1.789 -7.659 1.00 95.00 101 PRO A O 1
ATOM 807 N N . PRO A 1 102 ? 3.700 -0.396 -7.968 1.00 95.44 102 PRO A N 1
ATOM 808 C CA . PRO A 1 102 ? 4.566 -0.164 -9.117 1.00 95.44 102 PRO A CA 1
ATOM 809 C C . PRO A 1 102 ? 3.802 0.311 -10.356 1.00 95.44 102 PRO A C 1
ATOM 811 O O . PRO A 1 102 ? 2.579 0.201 -10.443 1.00 95.44 102 PRO A O 1
ATOM 814 N N . PHE A 1 103 ? 4.552 0.792 -11.350 1.00 95.56 103 PHE A N 1
ATOM 815 C CA . PHE A 1 103 ? 4.057 1.110 -12.696 1.00 95.56 103 PHE A CA 1
ATOM 816 C C . PHE A 1 103 ? 2.930 2.157 -12.730 1.00 95.56 103 PHE A C 1
ATOM 818 O O . PHE A 1 103 ? 2.091 2.148 -13.628 1.00 95.56 103 PHE A O 1
ATOM 825 N N . GLY A 1 104 ? 2.902 3.062 -11.747 1.00 93.06 104 GLY A N 1
ATOM 826 C CA . GLY A 1 104 ? 1.882 4.107 -11.665 1.00 93.06 104 GLY A CA 1
ATOM 827 C C . GLY A 1 104 ? 0.508 3.593 -11.227 1.00 93.06 104 GLY A C 1
ATOM 828 O O . GLY A 1 104 ? -0.497 4.212 -11.559 1.00 93.06 104 GLY A O 1
ATOM 829 N N . ALA A 1 105 ? 0.442 2.472 -10.506 1.00 94.62 105 ALA A N 1
ATOM 830 C CA . ALA A 1 105 ? -0.809 1.890 -10.015 1.00 94.62 105 ALA A CA 1
ATOM 831 C C . ALA A 1 105 ? -1.211 2.343 -8.594 1.00 94.62 105 ALA A C 1
ATOM 833 O O . ALA A 1 105 ? -2.007 1.676 -7.940 1.00 94.62 105 ALA A O 1
ATOM 834 N N . GLY A 1 106 ? -0.624 3.430 -8.084 1.00 90.56 106 GLY A N 1
ATOM 835 C CA . GLY A 1 106 ? -1.016 4.020 -6.799 1.00 90.56 106 GLY A CA 1
ATOM 836 C C . GLY A 1 106 ? -2.264 4.893 -6.888 1.00 90.56 106 GLY A C 1
ATOM 837 O O . GLY A 1 106 ? -2.876 5.003 -7.948 1.00 90.56 106 GLY A O 1
ATOM 838 N N . ILE A 1 107 ? -2.598 5.569 -5.784 1.00 87.56 107 ILE A N 1
ATOM 839 C CA . ILE A 1 107 ? -3.830 6.372 -5.638 1.00 87.56 107 ILE A CA 1
ATOM 840 C C . ILE A 1 107 ? -4.085 7.383 -6.771 1.00 87.56 107 ILE A C 1
ATOM 842 O O . ILE A 1 107 ? -5.230 7.658 -7.117 1.00 87.56 107 ILE A O 1
ATOM 846 N N . SER A 1 108 ? -3.029 7.942 -7.369 1.00 84.81 108 SER A N 1
ATOM 847 C CA . SER A 1 108 ? -3.149 8.929 -8.446 1.00 84.81 108 SER A CA 1
ATOM 848 C C . SER A 1 108 ? -3.562 8.328 -9.789 1.00 84.81 108 SER A C 1
ATOM 850 O O . SER A 1 108 ? -4.044 9.077 -10.635 1.00 84.81 108 SER A O 1
ATOM 852 N N . LEU A 1 109 ? -3.333 7.022 -9.983 1.00 88.88 109 LEU A N 1
ATOM 853 C CA . LEU A 1 109 ? -3.628 6.230 -11.180 1.00 88.88 109 LEU A CA 1
ATOM 854 C C . LEU A 1 109 ? -3.561 7.047 -12.495 1.00 88.88 109 LEU A C 1
ATOM 856 O O . LEU A 1 109 ? -4.573 7.200 -13.185 1.00 88.88 109 LEU A O 1
ATOM 860 N N . PRO A 1 110 ? -2.395 7.641 -12.826 1.00 90.81 110 PRO A N 1
ATOM 861 C CA . PRO A 1 110 ? -2.252 8.550 -13.959 1.00 90.81 110 PRO A CA 1
ATOM 862 C C . PRO A 1 110 ? -2.595 7.880 -15.291 1.00 90.81 110 PRO A C 1
ATOM 864 O O . PRO A 1 110 ? -2.443 6.672 -15.458 1.00 90.81 110 PRO A O 1
ATOM 867 N N . THR A 1 111 ? -3.013 8.695 -16.258 1.00 92.25 111 THR A N 1
ATOM 868 C CA . THR A 1 111 ? -3.416 8.268 -17.611 1.00 92.25 111 THR A CA 1
ATOM 869 C C . THR A 1 111 ? -2.681 9.038 -18.714 1.00 92.25 111 THR A C 1
ATOM 871 O O . THR A 1 111 ? -3.143 9.091 -19.849 1.00 92.25 111 THR A O 1
ATOM 874 N N . ASP A 1 112 ? -1.546 9.664 -18.383 1.00 91.75 112 ASP A N 1
ATOM 875 C CA . ASP A 1 112 ? -0.735 10.405 -19.353 1.00 91.75 112 ASP A CA 1
ATOM 876 C C . ASP A 1 112 ? 0.104 9.487 -20.261 1.00 91.75 112 ASP A C 1
ATOM 878 O O . ASP A 1 112 ? 0.275 8.302 -19.979 1.00 91.75 112 ASP A O 1
ATOM 882 N N . ASP A 1 113 ? 0.658 10.051 -21.338 1.00 90.44 113 ASP A N 1
ATOM 883 C CA . ASP A 1 113 ? 1.364 9.317 -22.403 1.00 90.44 113 ASP A CA 1
ATOM 884 C C . ASP A 1 113 ? 2.589 8.508 -21.933 1.00 90.44 113 ASP A C 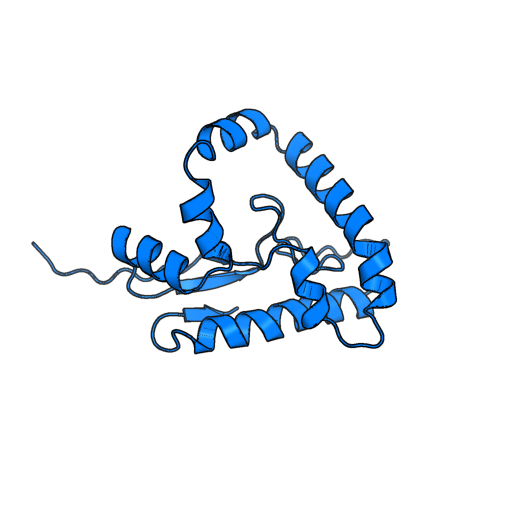1
ATOM 886 O O . ASP A 1 113 ? 3.120 7.690 -22.685 1.00 90.44 113 ASP A O 1
ATOM 890 N N . ARG A 1 114 ? 3.073 8.720 -20.702 1.00 87.62 114 ARG A N 1
ATOM 891 C CA . ARG A 1 114 ? 4.182 7.943 -20.123 1.00 87.62 114 ARG A CA 1
ATOM 892 C C . ARG A 1 114 ? 3.720 6.601 -19.553 1.00 87.62 114 ARG A C 1
ATOM 894 O O . ARG A 1 114 ? 4.559 5.770 -19.208 1.00 87.62 114 ARG A O 1
ATOM 901 N N . ILE A 1 115 ? 2.411 6.387 -19.427 1.00 94.25 115 ILE A N 1
ATOM 902 C CA . ILE A 1 115 ? 1.834 5.178 -18.849 1.00 94.25 115 ILE A CA 1
ATOM 903 C C . ILE A 1 115 ? 1.684 4.102 -19.915 1.00 94.25 115 ILE A C 1
ATOM 905 O O . ILE A 1 115 ? 1.033 4.288 -20.938 1.00 94.25 115 ILE A O 1
ATOM 909 N N . VAL A 1 116 ? 2.264 2.935 -19.633 1.00 95.88 116 VAL A N 1
ATOM 910 C CA . VAL A 1 116 ? 2.026 1.707 -20.393 1.00 95.88 116 VAL A CA 1
ATOM 911 C C . VAL A 1 116 ? 0.864 0.969 -19.719 1.00 95.88 116 VAL A C 1
ATOM 913 O O . VAL A 1 116 ? 1.063 0.447 -18.613 1.00 95.88 116 VAL A O 1
ATOM 916 N N . PRO A 1 117 ? -0.335 0.907 -20.332 1.00 96.19 117 PRO A N 1
ATOM 917 C CA . PRO A 1 117 ? -1.533 0.374 -19.679 1.00 96.19 117 PRO A CA 1
ATOM 918 C C . PRO A 1 117 ? -1.354 -1.048 -19.139 1.00 96.19 117 PRO A C 1
ATOM 920 O O . PRO A 1 117 ? -1.809 -1.368 -18.042 1.00 96.19 117 PRO A O 1
ATOM 923 N N . GLU A 1 118 ? -0.639 -1.907 -19.866 1.00 97.38 118 GLU A N 1
ATOM 924 C CA . GLU A 1 118 ? -0.392 -3.291 -19.465 1.00 97.38 118 GLU A CA 1
ATOM 925 C C . GLU A 1 118 ? 0.488 -3.400 -18.216 1.00 97.38 118 GLU A C 1
ATOM 927 O O . GLU A 1 118 ? 0.303 -4.326 -17.421 1.00 97.38 118 GLU A O 1
ATOM 932 N N . LEU A 1 119 ? 1.436 -2.473 -18.036 1.00 97.62 119 LEU A N 1
ATOM 933 C CA . LEU A 1 119 ? 2.289 -2.423 -16.849 1.00 97.62 119 LEU A CA 1
ATOM 934 C C . LEU A 1 119 ? 1.530 -1.838 -15.662 1.00 97.62 119 LEU A C 1
ATOM 936 O O . LEU A 1 119 ? 1.584 -2.413 -14.579 1.00 97.62 119 LEU A O 1
ATOM 940 N N . GLN A 1 120 ? 0.763 -0.762 -15.856 1.00 97.31 120 GLN A N 1
ATOM 941 C CA . GLN A 1 120 ? -0.070 -0.197 -14.790 1.00 97.31 120 GLN A CA 1
ATOM 942 C C . GLN A 1 120 ? -1.102 -1.217 -14.293 1.00 97.31 120 GLN A C 1
ATOM 944 O O . GLN A 1 120 ? -1.290 -1.389 -13.089 1.00 97.31 120 GLN A O 1
ATOM 949 N N . TRP A 1 121 ? -1.708 -1.977 -15.209 1.00 97.31 121 TRP A N 1
ATOM 950 C CA . TRP A 1 121 ? -2.609 -3.067 -14.848 1.00 97.31 121 TRP A CA 1
ATOM 951 C C . TRP A 1 121 ? -1.897 -4.181 -14.072 1.00 97.31 121 TRP A C 1
ATOM 953 O O . TRP A 1 121 ? -2.464 -4.736 -13.131 1.00 97.31 121 TRP A O 1
ATOM 963 N N . GLU A 1 122 ? -0.650 -4.515 -14.421 1.00 98.25 122 GLU A N 1
ATOM 964 C CA . GLU A 1 122 ? 0.151 -5.434 -13.606 1.00 98.25 122 GLU A CA 1
ATOM 965 C C . GLU A 1 122 ? 0.435 -4.860 -12.216 1.00 98.25 122 GLU A C 1
ATOM 967 O O . GLU A 1 122 ? 0.352 -5.603 -11.240 1.00 98.25 122 GLU A O 1
ATOM 972 N N . GLY A 1 123 ? 0.731 -3.564 -12.107 1.00 97.38 123 GLY A N 1
ATOM 973 C CA . GLY A 1 123 ? 0.950 -2.904 -10.823 1.00 97.38 123 GLY A CA 1
ATOM 974 C C . GLY A 1 123 ? -0.275 -2.984 -9.915 1.00 97.38 123 GLY A C 1
ATOM 975 O O . GLY A 1 123 ? -0.153 -3.379 -8.755 1.00 97.38 123 GLY A O 1
ATOM 976 N N . ALA A 1 124 ? -1.465 -2.737 -10.469 1.00 97.00 124 ALA A N 1
ATOM 977 C CA . ALA A 1 124 ? -2.728 -2.882 -9.750 1.00 97.00 124 ALA A CA 1
ATOM 978 C C . ALA A 1 124 ? -2.966 -4.339 -9.323 1.00 97.00 124 ALA A C 1
ATOM 980 O O . ALA A 1 124 ? -3.330 -4.612 -8.182 1.00 97.00 124 ALA A O 1
ATOM 981 N N . ARG A 1 125 ? -2.686 -5.315 -10.201 1.00 97.69 125 ARG A N 1
ATOM 982 C CA . ARG A 1 125 ? -2.770 -6.740 -9.836 1.00 97.69 125 ARG A CA 1
ATOM 983 C C . ARG A 1 125 ? -1.782 -7.118 -8.737 1.00 97.69 125 ARG A C 1
ATOM 985 O O . ARG A 1 125 ? -2.146 -7.905 -7.869 1.00 97.69 125 ARG A O 1
ATOM 992 N N . ALA A 1 126 ? -0.551 -6.611 -8.780 1.00 98.06 126 ALA A N 1
ATOM 993 C CA . ALA A 1 126 ? 0.454 -6.874 -7.757 1.00 98.06 126 ALA A CA 1
ATOM 994 C C . ALA A 1 126 ? -0.010 -6.344 -6.393 1.00 98.06 126 ALA A C 1
ATOM 996 O O . ALA A 1 126 ? 0.034 -7.087 -5.414 1.00 98.06 126 ALA A O 1
ATOM 997 N N . HIS A 1 127 ? -0.549 -5.120 -6.352 1.00 97.75 127 HIS A N 1
ATOM 998 C CA . HIS A 1 127 ? -1.159 -4.570 -5.144 1.00 97.75 127 HIS A CA 1
ATOM 999 C C . HIS A 1 127 ? -2.336 -5.417 -4.657 1.00 97.75 127 HIS A C 1
ATOM 1001 O O . HIS A 1 127 ? -2.339 -5.837 -3.506 1.00 97.75 127 HIS A O 1
ATOM 1007 N N . ASN A 1 128 ? -3.269 -5.778 -5.539 1.00 97.62 128 ASN A N 1
ATOM 1008 C CA . ASN A 1 128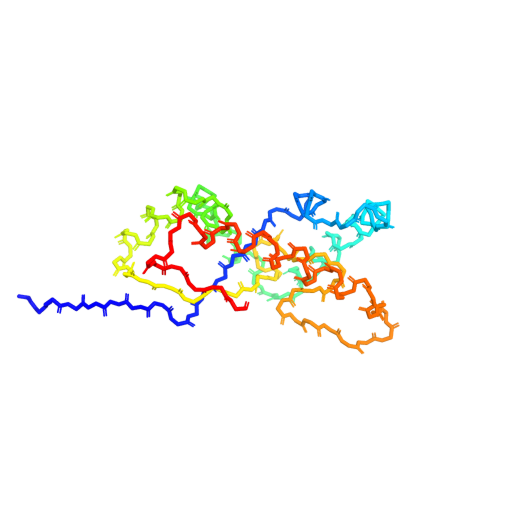 ? -4.451 -6.555 -5.161 1.00 97.62 128 ASN A CA 1
ATOM 1009 C C . ASN A 1 128 ? -4.110 -7.964 -4.654 1.00 97.62 128 ASN A C 1
ATOM 1011 O O . ASN A 1 128 ? -4.786 -8.469 -3.761 1.00 97.62 128 ASN A O 1
ATOM 1015 N N . ARG A 1 129 ? -3.069 -8.616 -5.196 1.00 98.12 129 ARG A N 1
ATOM 1016 C CA . ARG A 1 129 ? -2.590 -9.915 -4.683 1.00 98.12 129 ARG A CA 1
ATOM 1017 C C . ARG A 1 129 ? -2.111 -9.786 -3.239 1.00 98.12 129 ARG A C 1
ATOM 1019 O O . ARG A 1 129 ? -2.514 -10.588 -2.401 1.00 98.12 129 ARG A O 1
ATOM 1026 N N . TRP A 1 130 ? -1.297 -8.770 -2.959 1.00 98.12 130 TRP A N 1
ATOM 1027 C CA . TRP A 1 130 ? -0.821 -8.493 -1.607 1.00 98.12 130 TRP A CA 1
ATOM 1028 C C . TRP A 1 130 ? -1.962 -8.078 -0.670 1.00 98.12 130 TRP A C 1
ATOM 1030 O O . TRP A 1 130 ? -2.109 -8.653 0.405 1.00 98.12 130 TRP A O 1
ATOM 1040 N N . LEU A 1 131 ? -2.815 -7.139 -1.085 1.00 98.06 131 LEU A N 1
ATOM 1041 C CA . LEU A 1 131 ? -3.929 -6.647 -0.277 1.00 98.06 131 LEU A CA 1
ATOM 1042 C C . LEU A 1 131 ? -4.896 -7.782 0.084 1.00 98.06 131 LEU A C 1
ATOM 1044 O O . LEU A 1 131 ? -5.339 -7.879 1.223 1.00 98.06 131 LEU A O 1
ATOM 1048 N N . ALA A 1 132 ? -5.153 -8.711 -0.841 1.00 98.12 132 ALA A N 1
ATOM 1049 C CA . ALA A 1 132 ? -5.951 -9.900 -0.558 1.00 98.12 132 ALA A CA 1
ATOM 1050 C C . ALA A 1 132 ? -5.308 -10.819 0.498 1.00 98.12 132 ALA A C 1
ATOM 1052 O O . ALA A 1 132 ? -6.017 -11.434 1.293 1.00 98.12 132 ALA A O 1
ATOM 1053 N N . GLU A 1 133 ? -3.980 -10.954 0.532 1.00 98.06 133 GLU A N 1
ATOM 1054 C CA . GLU A 1 133 ? -3.281 -11.643 1.627 1.00 98.06 133 GLU A CA 1
ATOM 1055 C C . GLU A 1 133 ? -3.417 -10.879 2.942 1.00 98.06 133 GLU A C 1
ATOM 1057 O O . GLU A 1 133 ? -3.793 -11.470 3.951 1.00 98.06 133 GLU A O 1
ATOM 1062 N N . PHE A 1 134 ? -3.208 -9.567 2.909 1.00 98.06 134 PHE A N 1
ATOM 1063 C CA . PHE A 1 134 ? -3.262 -8.706 4.081 1.00 98.06 134 PHE A CA 1
ATOM 1064 C C . PHE A 1 134 ? -4.655 -8.640 4.731 1.00 98.06 134 PHE A C 1
ATOM 1066 O O . PHE A 1 134 ? -4.770 -8.678 5.959 1.00 98.06 134 PHE A O 1
ATOM 1073 N N . CYS A 1 135 ? -5.724 -8.598 3.929 1.00 98.31 135 CYS A N 1
ATOM 1074 C CA . CYS A 1 135 ? -7.106 -8.664 4.411 1.00 98.31 135 CYS A CA 1
ATOM 1075 C C . CYS A 1 135 ? -7.455 -10.049 4.969 1.00 98.31 135 CYS A C 1
ATOM 1077 O O . CYS A 1 135 ? -8.167 -10.142 5.961 1.00 98.31 135 CYS A O 1
ATOM 1079 N N . ARG A 1 136 ? -6.926 -11.137 4.388 1.00 98.19 136 ARG A N 1
ATOM 1080 C CA . ARG A 1 136 ? -7.170 -12.506 4.886 1.00 98.19 136 ARG A CA 1
ATOM 1081 C C . ARG A 1 136 ? -6.580 -12.778 6.266 1.00 98.19 136 ARG A C 1
ATOM 1083 O O . ARG A 1 136 ? -7.012 -13.732 6.904 1.00 98.19 136 ARG A O 1
ATOM 1090 N N . MET A 1 137 ? -5.618 -11.976 6.714 1.00 98.25 137 MET A N 1
ATOM 1091 C CA . MET A 1 137 ? -5.086 -12.069 8.075 1.00 98.25 137 MET A CA 1
ATOM 1092 C C . MET A 1 137 ? -6.090 -11.558 9.126 1.00 98.25 137 MET A C 1
ATOM 1094 O O . MET A 1 137 ? -6.020 -11.9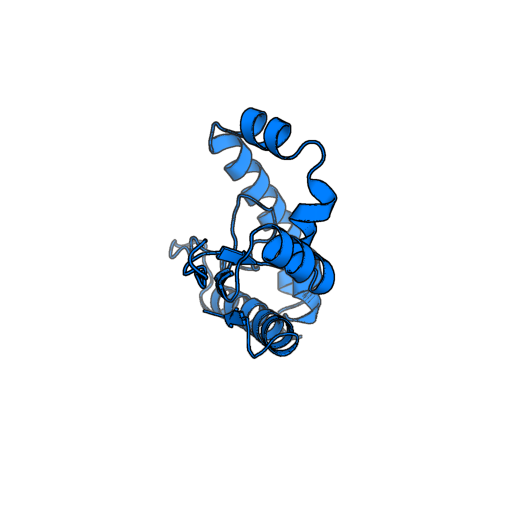96 10.264 1.00 98.25 137 MET A O 1
ATOM 1098 N N . GLU A 1 138 ? -7.037 -10.686 8.747 1.00 97.81 138 GLU A N 1
ATOM 1099 C CA . GLU A 1 138 ? -8.113 -10.153 9.610 1.00 97.81 138 GLU A CA 1
ATOM 1100 C C . GLU A 1 138 ? -9.425 -9.982 8.819 1.00 97.81 138 GLU A C 1
ATOM 1102 O O . GLU A 1 138 ? -9.863 -8.854 8.556 1.00 97.81 138 GLU A O 1
ATOM 1107 N N . PRO A 1 139 ? -10.066 -11.083 8.390 1.00 97.25 139 PRO A N 1
ATOM 1108 C CA . PRO A 1 139 ? -11.191 -11.025 7.456 1.00 97.25 139 PRO A CA 1
ATOM 1109 C C . PRO A 1 139 ? -12.434 -10.337 8.037 1.00 97.25 139 PRO A C 1
ATOM 1111 O O . PRO A 1 139 ? -13.234 -9.793 7.281 1.00 97.25 139 PRO A O 1
ATOM 1114 N N . ASP A 1 140 ? -12.582 -10.327 9.364 1.00 96.31 140 ASP A N 1
ATOM 1115 C CA . ASP A 1 140 ? -13.708 -9.681 10.048 1.00 96.31 140 ASP A CA 1
ATOM 1116 C C . ASP A 1 140 ? -13.505 -8.165 10.227 1.00 96.31 140 ASP A C 1
ATOM 1118 O O . ASP A 1 140 ? -14.462 -7.441 10.506 1.00 96.31 140 ASP A O 1
ATOM 1122 N N . ARG A 1 141 ? -12.267 -7.673 10.060 1.00 97.12 141 ARG A N 1
ATOM 1123 C CA . ARG A 1 141 ? -11.885 -6.270 10.297 1.00 97.12 141 ARG A CA 1
ATOM 1124 C C . ARG A 1 141 ? -11.556 -5.513 9.011 1.00 97.12 141 ARG A C 1
ATOM 1126 O O . ARG A 1 141 ? -11.794 -4.309 8.952 1.00 97.12 141 ARG A O 1
ATOM 1133 N N . ARG A 1 142 ? -10.989 -6.182 8.000 1.00 97.88 142 ARG A N 1
ATOM 1134 C CA . ARG A 1 142 ? -10.362 -5.532 6.837 1.00 97.88 142 ARG A CA 1
ATOM 1135 C C . ARG A 1 142 ? -11.130 -5.778 5.544 1.00 97.88 142 ARG A C 1
ATOM 1137 O O . ARG A 1 142 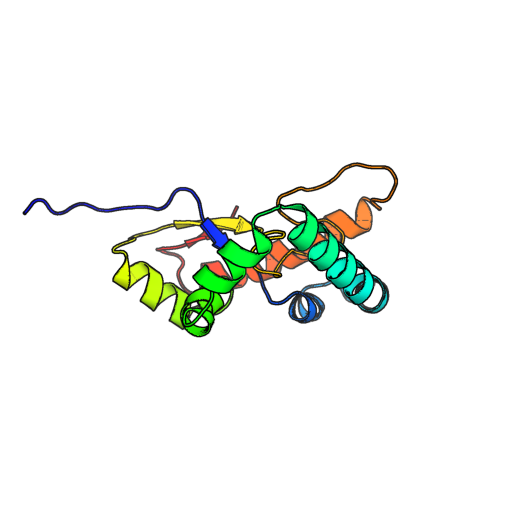? -11.254 -6.916 5.097 1.00 97.88 142 ARG A O 1
ATOM 1144 N N . ALA A 1 143 ? -11.525 -4.697 4.877 1.00 97.50 143 ALA A N 1
ATOM 1145 C CA . ALA A 1 143 ? -12.028 -4.717 3.507 1.00 97.50 143 ALA A CA 1
ATOM 1146 C C . ALA A 1 143 ? -11.071 -3.944 2.585 1.00 97.50 143 ALA A C 1
ATOM 1148 O O . ALA A 1 143 ? -10.856 -2.755 2.780 1.00 97.50 143 ALA A O 1
ATOM 1149 N N . GLY A 1 144 ? -10.484 -4.610 1.589 1.00 92.19 144 GLY A N 1
ATOM 1150 C CA . GLY A 1 144 ? -9.610 -3.971 0.595 1.00 92.19 144 GLY A CA 1
ATOM 1151 C C . GLY A 1 144 ? -10.378 -3.515 -0.647 1.00 92.19 144 GLY A C 1
ATOM 1152 O O . GLY A 1 144 ? -11.263 -4.245 -1.105 1.00 92.19 144 GLY A O 1
ATOM 1153 N N . GLY A 1 145 ? -10.037 -2.337 -1.180 1.00 74.88 145 GLY A N 1
ATOM 1154 C CA . GLY A 1 145 ? -10.654 -1.713 -2.359 1.00 74.88 145 GLY A CA 1
ATOM 1155 C C . GLY A 1 145 ? -9.657 -1.259 -3.416 1.00 74.88 145 GLY A C 1
ATOM 1156 O O . GLY A 1 145 ? -8.500 -0.949 -3.058 1.00 74.88 145 GLY A O 1
#

Secondary structure (DSSP, 8-state):
-----EEEEEEEE---GGGGGGTS-GGGHHHHHHHHHHHHHHHHHHHHHTS-HHHHHHHHTT-HHHHGGGT-HHHHHHHHHHHTEEEEEEEE--TTTT-PPGGG-STT---STT--HHHHHHHHHHHHHHHHHHHHTSTTTEEE-

Sequence (145 aa):
MSRVIVVSSDCHAGLPPERYRDYVSPKYRETFDVALPLQLQEVRNMAKKFLVADINEEWRTGRDDALSGAWDHDRRNEVLDGDGIAGEVIFPDGITEMNMPPFGAGISLPTDDRIVPELQWEGARAHNRWLAEFCRMEPDRRAGG

Foldseek 3Di:
DDDDAAAAADDEAFDQAVVLLVLFDPVCSVVSVVQVVVQLVVLVVVCVVVVCVVVLVVVCVPCPQLLCLSQDLVSVVVNCVVVRHQAYEYAHAGSSSNRHFPQCLGPVNDDDPVGDPVRSVSSVSSGVVSLVVSCVVPVSHYDYD

Radius of gyration: 16.21 Å; chains: 1; bounding box: 37×35×51 Å

pLDDT: mean 91.83, std 8.76, range [53.69, 98.44]